Protein AF-A0A3M1EBL3-F1 (afdb_monomer_lite)

pLDDT: mean 90.33, std 6.99, range [68.88, 98.0]

Secondary structure (DSSP, 8-state):
---TT--EEEEESSHHHHHHTT-S----SEEEEEE-S-------

Sequence (44 aa):
QAGVGDLVLVMREGNGVRQILEREKIPIRSLIVGIIDEIEMSER

Radius of gyration: 13.31 Å; chains: 1; bounding box: 28×20×38 Å

Foldseek 3Di:
DDDPPWDFDKDADDPVVCVVVVHDDDPDGIDGPDTDPDDDDDDD

Structure (mmCIF, N/CA/C/O backbone):
data_AF-A0A3M1EBL3-F1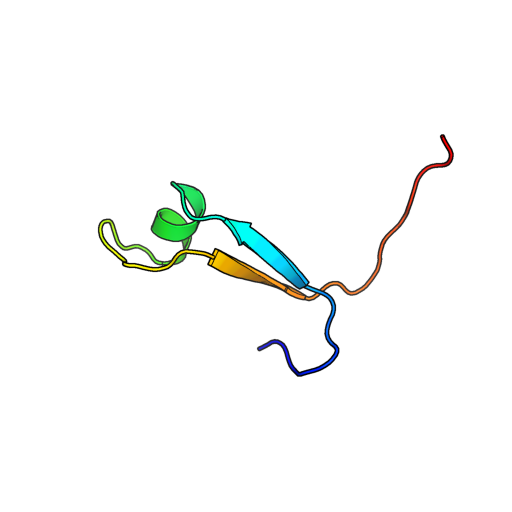
#
_entry.id   AF-A0A3M1EBL3-F1
#
loop_
_atom_site.group_PDB
_atom_site.id
_atom_site.type_symbol
_atom_site.label_atom_id
_atom_site.label_alt_id
_atom_site.label_comp_id
_atom_site.label_asym_id
_atom_site.label_entity_id
_atom_site.label_seq_id
_atom_site.pdbx_PDB_ins_code
_atom_site.Cartn_x
_atom_site.Cartn_y
_atom_site.Cartn_z
_atom_site.occupancy
_atom_site.B_iso_or_equiv
_atom_site.auth_seq_id
_atom_site.auth_comp_id
_atom_site.auth_asym_id
_atom_site.auth_atom_id
_atom_site.pdbx_PDB_model_num
ATOM 1 N N . GLN A 1 1 ? -6.129 -7.156 -4.307 1.00 87.75 1 GLN A N 1
ATOM 2 C CA . GLN A 1 1 ? -6.112 -5.862 -5.027 1.00 87.75 1 GLN A CA 1
ATOM 3 C C . GLN A 1 1 ? -6.986 -4.901 -4.237 1.00 87.75 1 GLN A C 1
ATOM 5 O O . GLN A 1 1 ? -7.985 -5.373 -3.715 1.00 87.75 1 GLN A O 1
ATOM 10 N N . ALA A 1 2 ? -6.609 -3.624 -4.126 1.00 96.56 2 ALA A N 1
ATOM 11 C CA . ALA A 1 2 ? -7.422 -2.612 -3.446 1.00 96.56 2 ALA A CA 1
ATOM 12 C C . ALA A 1 2 ? -8.643 -2.201 -4.293 1.00 96.56 2 ALA A C 1
ATOM 14 O O . ALA A 1 2 ? -8.549 -2.149 -5.524 1.00 96.56 2 ALA A O 1
ATOM 15 N N . GLY A 1 3 ? -9.760 -1.912 -3.633 1.00 97.56 3 GLY A N 1
ATOM 16 C CA . GLY A 1 3 ? -11.016 -1.434 -4.201 1.00 97.56 3 GLY A CA 1
ATOM 17 C C . GLY A 1 3 ? -11.309 0.035 -3.883 1.00 97.56 3 GLY A C 1
ATOM 18 O O . GLY A 1 3 ? -10.551 0.732 -3.210 1.00 97.56 3 GLY A O 1
ATOM 19 N N . VAL A 1 4 ? -12.436 0.528 -4.403 1.00 97.69 4 VAL A N 1
ATOM 20 C CA . VAL A 1 4 ? -12.922 1.880 -4.096 1.00 97.69 4 VAL A CA 1
ATOM 21 C C . VAL A 1 4 ? -13.336 1.942 -2.628 1.00 97.69 4 VAL A C 1
ATOM 23 O O . VAL A 1 4 ? -14.177 1.160 -2.198 1.00 97.69 4 VAL A O 1
ATOM 26 N N . GLY A 1 5 ? -12.781 2.907 -1.893 1.00 97.31 5 GLY A N 1
ATOM 27 C CA . GLY A 1 5 ? -13.050 3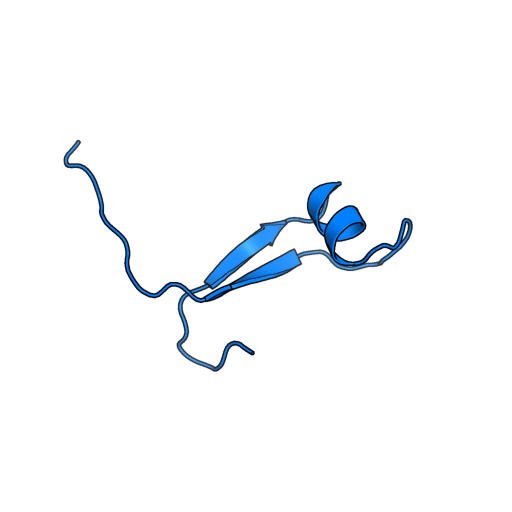.103 -0.467 1.00 97.31 5 GLY A CA 1
ATOM 28 C C . GLY A 1 5 ? -11.979 2.525 0.460 1.00 97.31 5 GLY A C 1
ATOM 29 O O . GLY A 1 5 ? -11.958 2.901 1.629 1.00 97.31 5 GLY A O 1
ATOM 30 N N . ASP A 1 6 ? -11.064 1.696 -0.051 1.00 98.00 6 ASP A N 1
ATOM 31 C CA . ASP A 1 6 ? -9.968 1.149 0.752 1.00 98.00 6 ASP A CA 1
ATOM 32 C C . ASP A 1 6 ? -8.961 2.236 1.138 1.00 98.00 6 ASP A C 1
ATOM 34 O O . ASP A 1 6 ? -8.531 3.051 0.311 1.00 98.00 6 ASP A O 1
ATOM 38 N N . LEU A 1 7 ? -8.514 2.194 2.392 1.00 97.94 7 LEU A N 1
ATOM 39 C CA . LEU A 1 7 ? -7.343 2.936 2.830 1.00 97.94 7 LEU A CA 1
ATOM 40 C C . LEU A 1 7 ? -6.081 2.147 2.468 1.00 97.94 7 LEU A C 1
ATOM 42 O O . LEU A 1 7 ? -5.990 0.944 2.706 1.00 97.94 7 LEU A O 1
ATOM 46 N N . VAL A 1 8 ? -5.097 2.824 1.874 1.00 97.88 8 VAL A N 1
ATOM 47 C CA . VAL A 1 8 ? -3.919 2.169 1.293 1.00 97.88 8 VAL A CA 1
ATOM 48 C C . VAL A 1 8 ? -2.623 2.892 1.635 1.00 97.88 8 VAL A C 1
ATOM 50 O O . VAL A 1 8 ? -2.581 4.120 1.729 1.00 97.88 8 VAL A O 1
ATOM 53 N N . LEU A 1 9 ? -1.536 2.125 1.739 1.00 95.94 9 LEU A N 1
ATOM 54 C CA . LEU A 1 9 ? -0.184 2.670 1.781 1.00 95.94 9 LEU A CA 1
ATOM 55 C C . LEU A 1 9 ? 0.316 2.912 0.354 1.00 95.94 9 LEU A C 1
ATOM 57 O O . LEU A 1 9 ? 0.398 1.987 -0.460 1.00 95.94 9 LEU A O 1
ATOM 61 N N . VAL A 1 10 ? 0.685 4.159 0.062 1.00 95.00 10 VAL A N 1
ATOM 62 C CA . VAL A 1 10 ? 1.196 4.569 -1.250 1.00 95.00 10 VAL A CA 1
ATOM 63 C C . VAL A 1 10 ? 2.691 4.843 -1.172 1.00 95.00 10 VAL A C 1
ATOM 65 O O . VAL A 1 10 ? 3.142 5.713 -0.430 1.00 95.00 10 VAL A O 1
ATOM 68 N N . MET A 1 11 ? 3.461 4.155 -2.010 1.00 92.25 11 MET A N 1
ATOM 69 C CA . MET A 1 11 ? 4.865 4.463 -2.247 1.00 92.25 11 MET A CA 1
ATOM 70 C C . MET A 1 11 ? 4.990 5.412 -3.438 1.00 92.25 11 MET A C 1
ATOM 72 O O . MET A 1 11 ? 4.506 5.122 -4.534 1.00 92.25 11 MET A O 1
ATOM 76 N N . ARG A 1 12 ? 5.645 6.556 -3.231 1.00 88.56 12 ARG A N 1
ATOM 77 C CA . ARG A 1 12 ? 5.981 7.505 -4.302 1.00 88.56 12 ARG A CA 1
ATOM 78 C C . ARG A 1 12 ? 7.174 6.973 -5.100 1.00 88.56 12 ARG A C 1
ATOM 80 O O . ARG A 1 12 ? 8.010 6.253 -4.561 1.00 88.56 12 ARG A O 1
ATOM 87 N N . GLU A 1 13 ? 7.222 7.310 -6.385 1.00 77.56 13 GLU A N 1
ATOM 88 C CA . GLU A 1 13 ? 8.274 6.895 -7.318 1.00 77.56 13 GLU A CA 1
ATOM 89 C C . GLU A 1 13 ? 9.682 7.042 -6.727 1.00 77.56 13 GLU A C 1
ATOM 91 O O . GLU A 1 13 ? 10.044 8.079 -6.172 1.00 77.56 13 GLU A O 1
ATOM 96 N N . GLY A 1 14 ? 10.481 5.985 -6.852 1.00 77.38 14 GLY A N 1
ATOM 97 C CA . GLY A 1 14 ? 11.812 5.916 -6.269 1.00 77.38 14 GLY A CA 1
ATOM 98 C C . GLY A 1 14 ? 12.418 4.525 -6.412 1.00 77.38 14 GLY A C 1
ATOM 99 O O . GLY A 1 14 ? 11.952 3.702 -7.200 1.00 77.38 14 GLY A O 1
ATOM 100 N N . ASN A 1 15 ? 13.468 4.255 -5.636 1.00 80.50 15 ASN A N 1
ATOM 101 C CA . ASN A 1 15 ? 14.146 2.959 -5.658 1.00 80.50 15 ASN A CA 1
ATOM 102 C C . ASN A 1 15 ? 13.219 1.797 -5.250 1.00 80.50 15 ASN A C 1
ATOM 104 O O . ASN A 1 15 ? 13.234 0.752 -5.892 1.00 80.50 15 ASN A O 1
ATOM 108 N N . GLY A 1 16 ? 12.361 2.003 -4.244 1.00 82.06 16 GLY A N 1
ATOM 109 C CA . GLY A 1 16 ? 11.471 0.952 -3.738 1.00 82.06 16 GLY A CA 1
ATOM 110 C C . G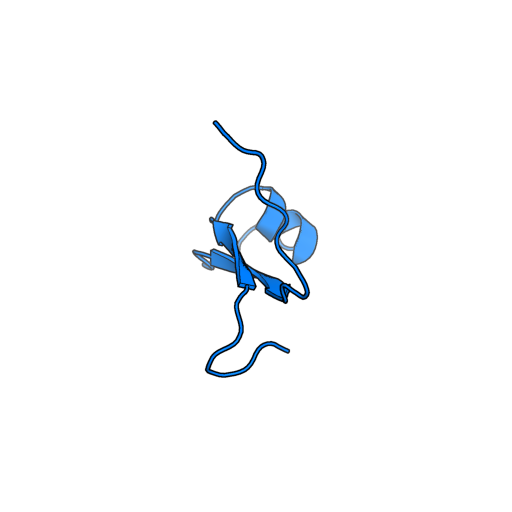LY A 1 16 ? 10.497 0.416 -4.793 1.00 82.06 16 GLY A C 1
ATOM 111 O O . GLY A 1 16 ? 10.348 -0.793 -4.931 1.00 82.06 16 GLY A O 1
ATOM 112 N N . VAL A 1 17 ? 9.921 1.291 -5.625 1.00 86.50 17 VAL A N 1
ATOM 113 C CA . VAL A 1 17 ? 9.022 0.880 -6.721 1.00 86.50 17 VAL A CA 1
ATOM 114 C C . VAL A 1 17 ? 9.758 0.018 -7.759 1.00 86.50 17 VAL A C 1
ATOM 116 O O . VAL A 1 17 ? 9.199 -0.962 -8.245 1.00 86.50 17 VAL A O 1
ATOM 119 N N . ARG A 1 18 ? 11.023 0.341 -8.071 1.00 86.69 18 ARG A N 1
ATOM 120 C CA . ARG A 1 18 ? 11.851 -0.428 -9.020 1.00 86.69 18 ARG A CA 1
ATOM 121 C C . ARG A 1 18 ? 12.224 -1.811 -8.503 1.00 86.69 18 ARG A C 1
ATOM 123 O O . ARG A 1 18 ? 12.241 -2.752 -9.287 1.00 86.69 18 ARG A O 1
ATOM 130 N N . GLN A 1 19 ? 12.503 -1.924 -7.206 1.00 86.12 19 GLN A N 1
ATOM 131 C CA . GLN A 1 19 ? 12.815 -3.201 -6.565 1.00 86.12 19 GLN A CA 1
ATOM 132 C C . GLN A 1 19 ? 11.594 -4.122 -6.525 1.00 86.12 19 GLN A C 1
ATOM 134 O O . GLN A 1 19 ? 11.708 -5.281 -6.895 1.00 86.12 19 GLN A O 1
ATOM 139 N N . ILE A 1 20 ? 10.422 -3.592 -6.160 1.00 89.31 20 ILE A N 1
ATOM 140 C CA . ILE A 1 20 ? 9.174 -4.371 -6.103 1.00 89.31 20 ILE A CA 1
ATOM 141 C C . ILE A 1 20 ? 8.771 -4.891 -7.486 1.00 89.31 20 ILE A C 1
ATOM 143 O O . ILE A 1 20 ? 8.290 -6.010 -7.617 1.00 89.31 20 ILE A O 1
ATOM 147 N N . LEU A 1 21 ? 8.937 -4.065 -8.520 1.00 89.38 21 LEU A N 1
ATOM 148 C CA . LEU A 1 21 ? 8.538 -4.408 -9.884 1.00 89.38 21 LEU A CA 1
ATOM 149 C C . LEU A 1 21 ? 9.655 -5.083 -10.690 1.00 89.38 21 LEU A C 1
ATOM 151 O O . LEU A 1 21 ? 9.433 -5.386 -11.861 1.00 89.38 21 LEU A O 1
ATOM 155 N N . GLU A 1 22 ? 10.836 -5.273 -10.091 1.00 89.81 22 GLU A N 1
ATOM 156 C CA . GLU A 1 22 ? 12.034 -5.861 -10.708 1.00 89.81 22 GLU A CA 1
ATOM 157 C C . GLU A 1 22 ? 12.377 -5.239 -12.076 1.00 89.81 22 GLU A C 1
ATOM 159 O O . GLU A 1 22 ? 12.766 -5.915 -13.032 1.00 89.81 22 GLU A O 1
ATOM 164 N N . ARG A 1 23 ? 12.197 -3.916 -12.201 1.00 86.94 23 ARG A N 1
ATOM 165 C CA . ARG A 1 23 ? 12.425 -3.170 -13.448 1.00 86.94 23 ARG A CA 1
ATOM 166 C C . ARG A 1 23 ? 13.109 -1.839 -13.199 1.00 86.94 23 ARG A C 1
ATOM 168 O O . ARG A 1 23 ? 12.634 -1.009 -12.430 1.00 86.94 23 ARG A O 1
ATOM 175 N N . GLU A 1 24 ? 14.189 -1.593 -13.937 1.00 77.94 24 GLU A N 1
ATOM 176 C CA . GLU A 1 24 ? 14.966 -0.355 -13.813 1.00 77.94 24 GLU A CA 1
ATOM 177 C C . GLU A 1 24 ? 14.265 0.880 -14.390 1.00 77.94 24 GLU A C 1
ATOM 179 O O . GLU A 1 24 ? 14.420 1.978 -13.859 1.00 77.94 24 GLU A O 1
ATOM 184 N N . LYS A 1 25 ? 13.497 0.728 -15.476 1.00 81.62 25 LYS A N 1
ATOM 185 C CA . LYS A 1 25 ? 12.829 1.844 -16.164 1.00 81.62 25 LYS A CA 1
ATOM 186 C C . LYS A 1 25 ? 11.338 1.571 -16.292 1.00 81.62 25 LYS A C 1
ATOM 188 O O . LYS A 1 25 ? 10.919 0.720 -17.073 1.00 81.62 25 LYS A O 1
ATOM 193 N N . ILE A 1 26 ? 10.546 2.313 -15.528 1.00 83.19 26 ILE A N 1
ATOM 194 C CA . ILE A 1 26 ? 9.086 2.206 -15.493 1.00 83.19 26 ILE A CA 1
ATOM 195 C C . ILE A 1 26 ? 8.491 3.598 -15.255 1.00 83.19 26 ILE A C 1
ATOM 197 O O . ILE A 1 26 ? 8.881 4.248 -14.287 1.00 83.19 26 ILE A O 1
ATOM 201 N N . PRO A 1 27 ? 7.555 4.068 -16.099 1.00 87.69 27 PRO A N 1
ATOM 202 C CA . PRO A 1 27 ? 6.959 5.399 -15.980 1.00 87.69 27 PRO A CA 1
ATOM 203 C C . PRO A 1 27 ? 5.806 5.412 -14.958 1.00 87.69 27 PRO A C 1
ATOM 205 O O . PRO A 1 27 ? 4.685 5.804 -15.276 1.00 87.69 27 PRO A O 1
ATOM 208 N N . ILE A 1 28 ? 6.055 4.935 -13.734 1.00 88.19 28 ILE A N 1
ATOM 209 C CA . ILE A 1 28 ? 5.047 4.832 -12.668 1.00 88.19 28 ILE A CA 1
ATOM 210 C C . ILE A 1 28 ? 5.381 5.825 -11.557 1.00 88.19 28 ILE A C 1
ATOM 212 O O . ILE A 1 28 ? 6.394 5.687 -10.879 1.00 88.19 28 ILE A O 1
ATOM 216 N N . ARG A 1 29 ? 4.477 6.785 -11.321 1.00 87.56 29 ARG A N 1
ATOM 217 C CA . ARG A 1 29 ? 4.659 7.835 -10.303 1.00 87.56 29 ARG A CA 1
ATOM 218 C C . ARG A 1 29 ? 4.390 7.385 -8.870 1.00 87.56 29 ARG A C 1
ATOM 220 O O . ARG A 1 29 ? 4.849 8.018 -7.917 1.00 87.56 29 ARG A O 1
ATOM 227 N N . SER A 1 30 ? 3.547 6.377 -8.681 1.00 91.50 30 SER A N 1
ATOM 228 C CA . SER A 1 30 ? 3.131 5.902 -7.359 1.00 91.50 30 SER A CA 1
ATOM 229 C C . SER A 1 30 ? 2.604 4.474 -7.447 1.00 91.50 30 SER A C 1
ATOM 231 O O . SER A 1 30 ? 2.028 4.096 -8.466 1.00 91.50 30 SER A O 1
ATOM 233 N N . LEU A 1 31 ? 2.784 3.703 -6.378 1.00 92.50 31 LEU A N 1
ATOM 234 C CA . LEU A 1 31 ? 2.354 2.312 -6.272 1.00 92.50 31 LEU A CA 1
ATOM 235 C C . LEU A 1 31 ? 1.628 2.097 -4.940 1.00 92.50 31 LEU A C 1
ATOM 237 O O . LEU A 1 31 ? 2.133 2.502 -3.894 1.00 92.50 31 LEU A O 1
ATOM 241 N N . ILE A 1 32 ? 0.465 1.445 -4.976 1.00 94.94 32 ILE A N 1
ATOM 242 C CA . ILE A 1 32 ? -0.164 0.901 -3.766 1.00 94.94 32 ILE A CA 1
ATOM 243 C C . ILE A 1 32 ? 0.639 -0.333 -3.356 1.00 94.94 32 ILE A C 1
ATOM 245 O O . ILE A 1 32 ? 0.730 -1.283 -4.132 1.00 94.94 32 ILE A O 1
ATOM 249 N N . VAL A 1 33 ? 1.222 -0.308 -2.158 1.00 94.38 33 VAL A N 1
ATOM 250 C CA . VAL A 1 33 ? 2.071 -1.399 -1.643 1.00 94.38 33 VAL A CA 1
ATOM 251 C C . VAL A 1 33 ? 1.408 -2.199 -0.522 1.00 94.38 33 VAL A C 1
ATOM 253 O O . VAL A 1 33 ? 1.909 -3.256 -0.156 1.00 94.38 33 VAL A O 1
ATOM 256 N N . GLY A 1 34 ? 0.268 -1.732 -0.008 1.00 95.50 34 GLY A N 1
ATOM 257 C CA . GLY A 1 34 ? -0.515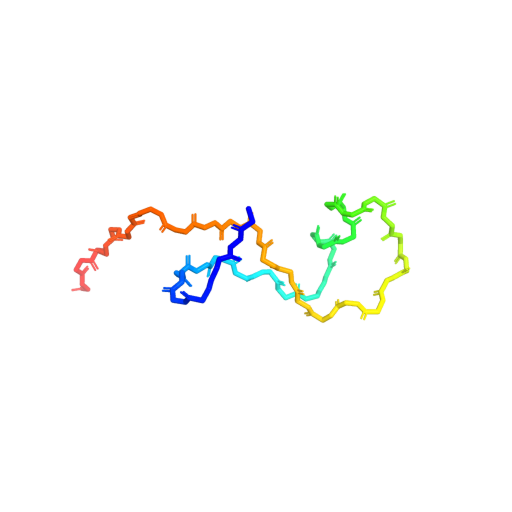 -2.433 1.007 1.00 95.50 34 GLY A CA 1
ATOM 258 C C . GLY A 1 34 ? -1.906 -1.828 1.187 1.00 95.50 34 GLY A C 1
ATOM 259 O O . GLY A 1 34 ? -2.111 -0.644 0.909 1.00 95.50 34 GLY A O 1
ATOM 260 N N . ILE A 1 35 ? -2.844 -2.657 1.642 1.00 97.94 35 ILE A N 1
ATOM 261 C CA . ILE A 1 35 ? -4.170 -2.255 2.131 1.00 97.94 35 ILE A CA 1
ATOM 262 C C . ILE A 1 35 ? -4.062 -2.167 3.653 1.00 97.94 35 ILE A C 1
ATOM 264 O O . ILE A 1 35 ? -3.353 -2.969 4.258 1.00 97.94 35 ILE A O 1
ATOM 268 N N . ILE A 1 36 ? -4.688 -1.160 4.249 1.00 97.69 36 ILE A N 1
ATOM 269 C CA . ILE A 1 36 ? -4.604 -0.918 5.686 1.00 97.69 36 IL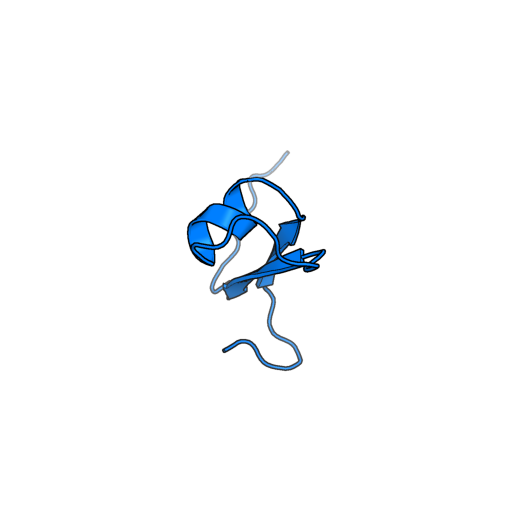E A CA 1
ATOM 270 C C . ILE A 1 36 ? -5.756 -1.624 6.397 1.00 97.69 36 ILE A C 1
ATOM 272 O O . ILE A 1 36 ? -6.914 -1.323 6.117 1.00 97.69 36 ILE A O 1
ATOM 276 N N . ASP A 1 37 ? -5.423 -2.500 7.344 1.00 97.31 37 ASP A N 1
ATOM 277 C CA . ASP A 1 37 ? -6.405 -3.143 8.226 1.00 97.31 37 ASP A CA 1
ATOM 278 C C . ASP A 1 37 ? -6.690 -2.293 9.476 1.00 97.31 37 ASP A C 1
ATOM 280 O O . ASP A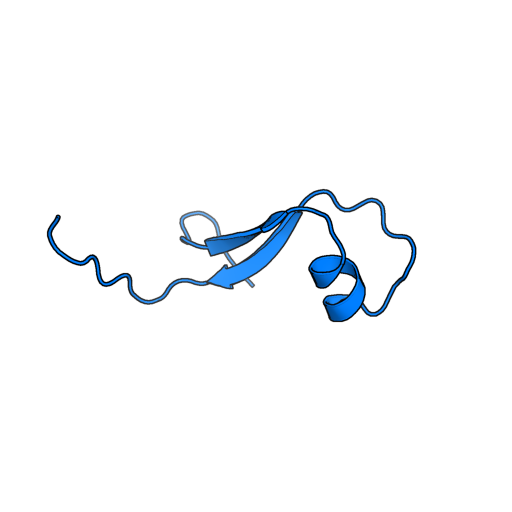 1 37 ? -7.843 -2.109 9.858 1.00 97.31 37 ASP A O 1
ATOM 284 N N . GLU A 1 38 ? -5.649 -1.726 10.096 1.00 97.19 38 GLU A N 1
ATOM 285 C CA . GLU A 1 38 ? -5.757 -0.938 11.328 1.00 97.19 38 GLU A CA 1
ATOM 286 C C . GLU A 1 38 ? -4.687 0.165 11.384 1.00 97.19 38 GLU A C 1
ATOM 288 O O . GLU A 1 38 ? -3.593 0.024 10.830 1.00 97.19 38 GLU A O 1
ATOM 293 N N . ILE A 1 39 ? -5.009 1.280 12.051 1.00 96.06 39 ILE A N 1
ATOM 294 C CA . ILE A 1 39 ? -4.068 2.362 12.359 1.00 96.06 39 ILE A CA 1
ATOM 295 C C . ILE A 1 39 ? -4.147 2.655 13.851 1.00 96.06 39 ILE A C 1
ATOM 297 O O . ILE A 1 39 ? -5.164 3.145 14.339 1.00 96.06 39 ILE A O 1
ATOM 301 N N . GLU A 1 40 ? -3.038 2.438 14.545 1.00 96.56 40 GLU A N 1
ATOM 302 C CA . GLU A 1 40 ? -2.848 2.897 15.914 1.00 96.56 40 GLU A CA 1
ATOM 303 C C . GLU A 1 40 ? -2.123 4.251 15.896 1.00 96.56 40 GLU A C 1
ATOM 305 O O . GLU A 1 40 ? -1.063 4.402 15.285 1.00 96.56 40 GLU A O 1
ATOM 310 N N . MET A 1 41 ? -2.713 5.258 16.538 1.00 95.19 41 MET A N 1
ATOM 311 C CA . MET A 1 41 ? -2.140 6.600 16.657 1.00 95.19 41 MET A CA 1
ATOM 312 C C . MET A 1 41 ? -1.695 6.817 18.101 1.00 95.19 41 MET A C 1
ATOM 314 O O . MET A 1 41 ? -2.505 6.684 19.015 1.00 95.19 41 MET A O 1
ATOM 318 N N . SER A 1 42 ? -0.440 7.204 18.318 1.00 92.31 42 SER A N 1
ATOM 319 C CA . SER A 1 42 ? -0.004 7.670 19.637 1.00 92.31 42 SER A CA 1
ATOM 320 C C . SER A 1 42 ? -0.568 9.065 19.924 1.00 92.31 42 SER A C 1
ATOM 322 O O . SER A 1 42 ? -0.586 9.921 19.032 1.00 92.31 42 SER A O 1
ATOM 324 N N . GLU A 1 43 ? -0.976 9.324 21.169 1.00 85.62 43 GLU A N 1
ATOM 325 C CA . GLU A 1 43 ? -1.280 10.688 21.618 1.00 85.62 43 GLU A CA 1
ATOM 326 C C . GLU A 1 43 ? -0.025 11.578 21.519 1.00 85.62 43 GLU A C 1
ATOM 328 O O . GLU A 1 43 ? 1.104 11.087 21.606 1.00 85.62 43 GLU A O 1
ATOM 333 N N . ARG A 1 44 ? -0.225 12.872 21.241 1.00 68.88 44 ARG A N 1
ATOM 334 C CA . ARG A 1 44 ? 0.859 13.851 21.051 1.00 68.88 44 ARG A CA 1
ATOM 335 C C . ARG A 1 44 ? 1.406 14.380 22.366 1.00 68.88 44 ARG A C 1
ATOM 337 O O . ARG A 1 44 ? 0.582 14.659 23.261 1.00 68.88 44 ARG A O 1
#